Protein AF-A0AAD5QMJ4-F1 (afdb_monomer)

Nearest PDB structures (foldseek):
  6rpc-assembly1_A  TM=8.733E-01  e=1.716E-09  Drosophila melanogaster
  6rqz-assembly1_A  TM=9.079E-01  e=3.227E-09  Drosophila melanogaster
  6rru-assembly1_A  TM=9.079E-01  e=6.396E-09  Drosophila melanogaster
  9ftq-assembly1_A  TM=8.755E-01  e=4.198E-09  Drosophila melanogaster
  9ftr-assembly1_A  TM=8.468E-01  e=3.401E-09  Drosophila melanogaster

Organism: Parelaphostrongylus tenuis (NCBI:txid148309)

Secondary structure (DSSP, 8-state):
-EEEE----TT-EEEEEEEE-TT-SSEEEEEEEE-TT-SSEEEEEEEE-S---TTEEEEEETTTEEEEEES-S-GGGG-EEESSEEEEE-SS-EEEEE-SS-EEEE--STTEEEEEEEEEBSS--SSS--S-B----SEE--

Structure (mmCIF, N/CA/C/O backbone):
data_AF-A0AAD5QMJ4-F1
#
_entry.id   AF-A0AAD5QMJ4-F1
#
loop_
_atom_site.group_PDB
_atom_site.id
_atom_site.type_symbol
_atom_site.label_atom_id
_atom_site.label_alt_id
_atom_site.label_comp_id
_atom_site.label_asym_id
_atom_site.label_entity_id
_atom_site.label_seq_id
_atom_site.pdbx_PDB_ins_code
_atom_site.Cartn_x
_atom_site.Cartn_y
_atom_site.Cartn_z
_atom_site.occupancy
_atom_site.B_iso_or_equiv
_atom_site.auth_seq_id
_atom_site.auth_comp_id
_atom_site.auth_asym_id
_atom_site.auth_atom_id
_atom_site.pdbx_PDB_model_num
ATOM 1 N N . MET A 1 1 ? -3.849 -24.772 -5.552 1.00 52.41 1 MET A N 1
ATOM 2 C CA . MET A 1 1 ? -3.905 -23.583 -4.673 1.00 52.41 1 MET A CA 1
ATOM 3 C C . MET A 1 1 ? -3.112 -23.886 -3.408 1.00 52.41 1 MET A C 1
ATOM 5 O O . MET A 1 1 ? -3.436 -24.858 -2.737 1.00 52.41 1 MET A O 1
ATOM 9 N N . LYS A 1 2 ? -2.042 -23.137 -3.118 1.00 51.22 2 LYS A N 1
ATOM 10 C CA . LYS A 1 2 ? -1.226 -23.327 -1.907 1.00 51.22 2 LYS A CA 1
ATOM 11 C C . LYS A 1 2 ? -1.542 -22.177 -0.952 1.00 51.22 2 LYS A C 1
ATOM 13 O O . LYS A 1 2 ? -1.225 -21.037 -1.261 1.00 51.22 2 LYS A O 1
ATOM 18 N N . LYS A 1 3 ? -2.208 -22.466 0.168 1.00 55.34 3 LYS A N 1
ATOM 19 C CA . LYS A 1 3 ? -2.455 -21.472 1.222 1.00 55.34 3 LYS A CA 1
ATOM 20 C C . LYS A 1 3 ? -1.242 -21.432 2.144 1.00 55.34 3 LYS A C 1
ATOM 22 O O . LYS A 1 3 ? -0.770 -22.488 2.567 1.00 55.34 3 LYS A O 1
ATOM 27 N N . VAL A 1 4 ? -0.726 -20.239 2.416 1.00 57.47 4 VAL A N 1
ATOM 28 C CA . VAL A 1 4 ? 0.370 -20.034 3.366 1.00 57.47 4 VAL A CA 1
ATOM 29 C C . VAL A 1 4 ? -0.230 -19.373 4.596 1.00 57.47 4 VAL A C 1
ATOM 31 O O . VAL A 1 4 ? -0.754 -18.268 4.517 1.00 57.47 4 VAL A O 1
ATOM 34 N N . PHE A 1 5 ? -0.179 -20.072 5.725 1.00 56.59 5 PHE A N 1
ATOM 35 C CA . PHE A 1 5 ? -0.528 -19.501 7.019 1.00 56.59 5 PHE A CA 1
ATOM 36 C C . PHE A 1 5 ? 0.760 -18.983 7.647 1.00 56.59 5 PHE A C 1
ATOM 38 O O . PHE A 1 5 ? 1.715 -19.743 7.820 1.00 56.59 5 PHE A O 1
ATOM 45 N N . ILE A 1 6 ? 0.805 -17.688 7.936 1.00 59.16 6 ILE A N 1
ATOM 46 C CA . ILE A 1 6 ? 1.901 -17.088 8.690 1.00 59.16 6 ILE A CA 1
ATOM 47 C C . ILE A 1 6 ? 1.589 -17.351 10.169 1.00 59.16 6 ILE A C 1
ATOM 49 O O . ILE A 1 6 ? 0.444 -17.220 10.592 1.00 59.16 6 ILE A O 1
ATOM 53 N N . ALA A 1 7 ? 2.565 -17.828 10.943 1.00 50.72 7 ALA A N 1
ATOM 54 C CA . ALA A 1 7 ? 2.381 -18.035 12.377 1.00 50.72 7 ALA A CA 1
ATOM 55 C C . ALA A 1 7 ? 2.335 -16.663 13.060 1.00 50.72 7 ALA A C 1
ATOM 57 O O . ALA A 1 7 ? 3.349 -15.967 13.115 1.00 50.72 7 ALA A O 1
ATOM 58 N N . GLU A 1 8 ? 1.154 -16.265 13.526 1.00 59.03 8 GLU A N 1
ATOM 59 C CA . GLU A 1 8 ? 0.904 -14.908 14.010 1.00 59.03 8 GLU A CA 1
ATOM 60 C C . GLU A 1 8 ? 0.754 -14.853 15.536 1.00 59.03 8 GLU A C 1
ATOM 62 O O . GLU A 1 8 ? 0.386 -15.854 16.162 1.00 59.03 8 GLU A O 1
ATOM 67 N N . PRO A 1 9 ? 1.031 -13.696 16.165 1.00 64.62 9 PRO A N 1
ATOM 68 C CA . PRO A 1 9 ? 0.661 -13.442 17.554 1.00 64.62 9 PRO A CA 1
ATOM 69 C C . PRO A 1 9 ? -0.834 -13.712 17.784 1.00 64.62 9 PRO A C 1
ATOM 71 O O . PRO A 1 9 ? -1.656 -13.438 16.919 1.00 64.62 9 PRO A O 1
ATOM 74 N N . THR A 1 10 ? -1.223 -14.192 18.966 1.00 69.69 10 THR A N 1
ATOM 75 C CA . THR A 1 10 ? -2.625 -14.545 19.286 1.00 69.69 10 THR A CA 1
ATOM 76 C C . THR A 1 10 ? -3.644 -13.411 19.111 1.00 69.69 10 THR A C 1
ATOM 78 O O . THR A 1 10 ? -4.844 -13.677 19.075 1.00 69.69 10 THR A O 1
ATOM 81 N N . ASP A 1 11 ? -3.185 -12.165 19.023 1.00 79.00 11 ASP A N 1
ATOM 82 C CA . ASP A 1 11 ? -3.984 -10.943 18.936 1.00 79.00 11 ASP A CA 1
ATOM 83 C C . ASP A 1 11 ? -4.001 -10.302 17.530 1.00 79.00 11 ASP A C 1
ATOM 85 O O . ASP A 1 11 ? -4.469 -9.173 17.374 1.00 79.00 11 ASP A O 1
ATOM 89 N N . LEU A 1 12 ? -3.490 -11.000 16.512 1.00 83.19 12 LEU A N 1
ATOM 90 C CA . LEU A 1 12 ? -3.532 -10.609 15.103 1.00 83.19 12 LEU A CA 1
ATOM 91 C C . LEU A 1 12 ? -3.825 -11.852 14.260 1.00 83.19 12 LEU A C 1
ATOM 93 O O . LEU A 1 12 ? -3.188 -12.886 14.448 1.00 83.19 12 LEU A O 1
ATOM 97 N N . ARG A 1 13 ? -4.810 -11.772 13.362 1.00 83.94 13 ARG A N 1
ATOM 98 C CA . ARG A 1 13 ? -5.060 -12.850 12.399 1.00 83.94 13 ARG A CA 1
ATOM 99 C C . ARG A 1 13 ? -5.004 -12.300 10.989 1.00 83.94 13 ARG A C 1
ATOM 101 O O . ARG A 1 13 ? -5.858 -11.513 10.591 1.00 83.94 13 ARG A O 1
ATOM 108 N N . ILE A 1 14 ? -4.025 -12.760 10.231 1.00 85.12 14 ILE A N 1
ATOM 109 C CA . ILE A 1 14 ? -3.848 -12.461 8.821 1.00 85.12 14 ILE A CA 1
ATOM 110 C C . ILE A 1 14 ? -3.776 -13.787 8.067 1.00 85.12 14 ILE A C 1
ATOM 112 O O . ILE A 1 14 ? -3.007 -14.694 8.396 1.00 85.12 14 ILE A O 1
ATOM 116 N N . SER A 1 15 ? -4.584 -13.903 7.019 1.00 86.44 15 SER A N 1
ATOM 117 C CA . SER A 1 15 ? -4.504 -14.995 6.056 1.00 86.44 15 SER A CA 1
ATOM 118 C C . SER A 1 15 ? -4.214 -14.422 4.681 1.00 86.44 15 SER A C 1
ATOM 120 O O . SER A 1 15 ? -4.973 -13.596 4.183 1.00 86.44 15 SER A O 1
ATOM 122 N N . GLN A 1 16 ? -3.124 -14.864 4.055 1.00 88.19 16 GLN A N 1
ATOM 123 C CA . GLN A 1 16 ? -2.787 -14.459 2.694 1.00 88.19 16 GLN A CA 1
ATOM 124 C C . GLN A 1 16 ? -2.808 -15.656 1.753 1.00 88.19 16 GLN A C 1
ATOM 126 O O . GLN A 1 16 ? -2.162 -16.683 1.986 1.00 88.19 16 GLN A O 1
ATOM 131 N N . VAL A 1 17 ? -3.549 -15.515 0.659 1.00 88.69 17 VAL A N 1
ATOM 132 C CA . VAL A 1 17 ? -3.623 -16.520 -0.398 1.00 88.69 17 VAL A CA 1
ATOM 133 C C . VAL A 1 17 ? -3.048 -15.926 -1.671 1.00 88.69 17 VAL A C 1
ATOM 135 O O . VAL A 1 17 ? -3.571 -14.953 -2.204 1.00 88.69 17 VAL A O 1
ATOM 138 N N . TYR A 1 18 ? -1.981 -16.555 -2.157 1.00 91.31 18 TYR A N 1
ATOM 139 C CA . TYR A 1 18 ? -1.326 -16.208 -3.410 1.00 91.31 18 TYR A CA 1
ATOM 140 C C . TYR A 1 18 ? -1.802 -17.173 -4.496 1.00 91.31 18 TYR A C 1
ATOM 142 O O . TYR A 1 18 ? -1.594 -18.389 -4.389 1.00 91.31 18 TYR A O 1
ATOM 150 N N . SER A 1 19 ? -2.437 -16.636 -5.533 1.00 91.06 19 SER A N 1
ATOM 151 C CA . SER A 1 19 ? -2.978 -17.412 -6.649 1.00 91.06 19 SER A CA 1
ATOM 152 C C . SER A 1 19 ? -2.271 -17.040 -7.946 1.00 91.06 19 SER A C 1
ATOM 154 O O . SER A 1 19 ? -2.130 -15.869 -8.291 1.00 91.06 19 SER A O 1
ATOM 156 N N . ILE A 1 20 ? -1.826 -18.066 -8.670 1.00 92.12 20 ILE A N 1
ATOM 157 C CA . ILE A 1 20 ? -1.312 -17.952 -10.033 1.00 92.12 20 ILE A CA 1
ATOM 158 C C . ILE A 1 20 ? -2.248 -18.782 -10.894 1.00 92.12 20 ILE A C 1
ATOM 160 O O . ILE A 1 20 ? -2.373 -19.993 -10.694 1.00 92.12 20 ILE A O 1
ATOM 164 N N . TRP A 1 21 ? -2.936 -18.113 -11.807 1.00 89.00 21 TRP A N 1
ATOM 165 C CA . TRP A 1 21 ? -3.858 -18.753 -12.732 1.00 89.00 21 TRP A CA 1
ATOM 166 C C . TRP A 1 21 ? -3.114 -19.182 -13.993 1.00 89.00 21 TRP A C 1
ATOM 168 O O . TRP A 1 21 ? -2.178 -18.510 -14.431 1.00 89.00 21 TRP A O 1
ATOM 178 N N . GLU A 1 22 ? -3.532 -20.301 -14.583 1.00 93.31 22 GLU A N 1
ATOM 179 C CA . GLU A 1 22 ? -2.998 -20.739 -15.871 1.00 93.31 22 GLU A CA 1
ATOM 180 C C . GLU A 1 22 ? -3.198 -19.631 -16.915 1.00 93.31 22 GLU A C 1
ATOM 182 O O . GLU A 1 22 ? -4.267 -19.026 -16.997 1.00 93.31 22 GLU A O 1
ATOM 187 N N . SER A 1 23 ? -2.136 -19.320 -17.662 1.00 92.12 23 SER A N 1
ATOM 188 C CA . SER A 1 23 ? -2.110 -18.250 -18.670 1.00 92.12 23 SER A CA 1
ATOM 189 C C . SER A 1 23 ? -2.345 -16.816 -18.159 1.00 92.12 23 SER A C 1
ATOM 191 O O . SER A 1 23 ? -2.444 -15.904 -18.980 1.00 92.12 23 SER A O 1
ATOM 193 N N . SER A 1 24 ? -2.384 -16.569 -16.843 1.00 91.44 24 SER A N 1
ATOM 194 C CA . SER A 1 24 ? -2.427 -15.202 -16.303 1.00 91.44 24 SER A CA 1
ATOM 195 C C . SER A 1 24 ? -1.027 -14.576 -16.243 1.00 91.44 24 SER A C 1
ATOM 197 O O . SER A 1 24 ? -0.096 -15.220 -15.755 1.00 91.44 24 SER A O 1
ATOM 199 N N . PRO A 1 25 ? -0.853 -13.309 -16.669 1.00 92.06 25 PRO A N 1
ATOM 200 C CA . PRO A 1 25 ? 0.409 -12.584 -16.532 1.00 92.06 25 PRO A CA 1
ATOM 201 C C . PRO A 1 25 ? 0.612 -11.970 -15.134 1.00 92.06 25 PRO A C 1
ATOM 203 O O . PRO A 1 25 ? 1.582 -11.243 -14.927 1.00 92.06 25 PRO A O 1
ATOM 206 N N . SER A 1 26 ? -0.302 -12.201 -14.185 1.00 92.12 26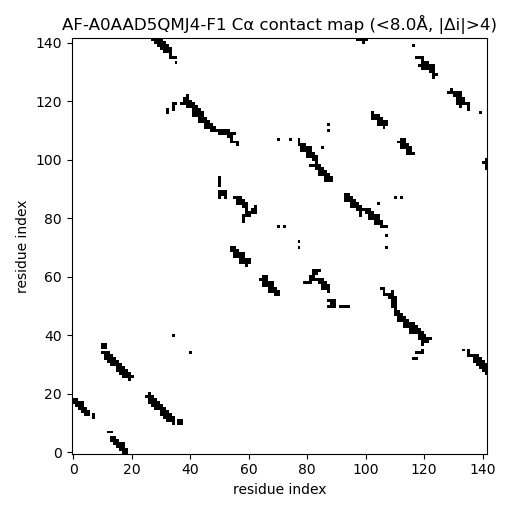 SER A N 1
ATOM 207 C CA . SER A 1 26 ? -0.283 -11.593 -12.851 1.00 92.12 26 SER A CA 1
ATOM 208 C C . SER A 1 26 ? -0.451 -12.611 -11.722 1.00 92.12 26 SER A C 1
ATOM 210 O O . SER A 1 26 ? -0.987 -13.708 -11.906 1.00 92.12 26 SER A O 1
ATOM 212 N N . VAL A 1 27 ? -0.000 -12.207 -10.532 1.00 92.50 27 VAL A N 1
ATOM 213 C CA . VAL A 1 27 ? -0.230 -12.901 -9.260 1.00 92.50 27 VAL A CA 1
ATOM 214 C C . VAL A 1 27 ? -1.352 -12.182 -8.517 1.00 92.50 27 VAL A C 1
ATOM 216 O O . VAL A 1 27 ? -1.312 -10.961 -8.379 1.00 92.50 27 VAL A O 1
ATOM 219 N N . GLU A 1 28 ? -2.330 -12.935 -8.027 1.00 92.62 28 GLU A N 1
ATOM 220 C CA . GLU A 1 28 ? -3.418 -12.424 -7.186 1.00 92.62 28 GLU A CA 1
ATOM 221 C C . GLU A 1 28 ? -3.096 -12.661 -5.703 1.00 92.62 28 GLU A C 1
ATOM 223 O O . GLU A 1 28 ? -2.593 -13.734 -5.350 1.00 92.62 28 GLU A O 1
ATOM 228 N N . ILE A 1 29 ? -3.369 -11.670 -4.841 1.00 91.88 29 ILE A N 1
ATOM 229 C CA . ILE A 1 29 ? -3.012 -11.687 -3.412 1.00 91.88 29 ILE A CA 1
ATOM 230 C C . ILE A 1 29 ? -4.227 -11.326 -2.547 1.00 91.88 29 ILE A C 1
ATOM 232 O O . ILE A 1 29 ? -4.381 -10.195 -2.092 1.00 91.88 29 ILE A O 1
ATOM 236 N N . ALA A 1 30 ? -5.040 -12.318 -2.197 1.00 90.81 30 ALA A N 1
ATOM 237 C CA . ALA A 1 30 ? -6.145 -12.100 -1.266 1.00 90.81 30 ALA A CA 1
ATOM 238 C C . ALA A 1 30 ? -5.632 -12.033 0.186 1.00 90.81 30 ALA A C 1
ATOM 240 O O . ALA A 1 30 ? -4.938 -12.953 0.624 1.00 90.81 30 ALA A O 1
ATOM 241 N N . SER A 1 31 ? -5.986 -10.976 0.933 1.00 87.81 31 SER A N 1
ATOM 242 C CA . SER A 1 31 ? -5.529 -10.744 2.316 1.00 87.81 31 SER A CA 1
ATOM 243 C C . SER A 1 31 ? -6.695 -10.623 3.306 1.00 87.81 31 SER A C 1
ATOM 245 O O . SER A 1 31 ? -7.290 -9.569 3.483 1.00 87.81 31 SER A O 1
ATOM 247 N N . GLU A 1 32 ? -7.010 -11.685 4.030 1.00 88.06 32 GLU A N 1
ATOM 248 C CA . GLU A 1 32 ? -7.943 -11.605 5.155 1.00 88.06 32 GLU A CA 1
ATOM 249 C C . GLU A 1 32 ? -7.220 -11.044 6.382 1.00 88.06 32 GLU A C 1
ATOM 251 O O . GLU A 1 32 ? -6.133 -11.514 6.711 1.00 88.06 32 GLU A O 1
ATOM 256 N N . VAL A 1 33 ? -7.789 -10.028 7.033 1.00 87.38 33 VAL A N 1
ATOM 257 C CA . VAL A 1 33 ? -7.160 -9.316 8.153 1.00 87.38 33 VAL A CA 1
ATOM 258 C C . VAL A 1 33 ? -8.186 -9.104 9.256 1.00 87.38 33 VAL A C 1
ATOM 260 O O . VAL A 1 33 ? -9.260 -8.555 9.021 1.00 87.38 33 VAL A O 1
ATOM 263 N N . ASP A 1 34 ? -7.813 -9.476 10.475 1.00 87.25 34 ASP A N 1
ATOM 264 C CA . ASP A 1 34 ? -8.545 -9.181 11.698 1.00 87.25 34 ASP A CA 1
ATOM 265 C C . ASP A 1 34 ? -7.613 -8.512 12.718 1.00 87.25 34 ASP A C 1
ATOM 267 O O . ASP A 1 34 ? -6.662 -9.118 13.224 1.00 87.25 34 ASP A O 1
ATOM 271 N N . ILE A 1 35 ? -7.902 -7.236 12.994 1.00 88.50 35 ILE A N 1
ATOM 272 C CA . ILE A 1 35 ? -7.179 -6.386 13.949 1.00 88.50 35 ILE A CA 1
ATOM 273 C C . ILE A 1 35 ? -8.053 -5.956 15.138 1.00 88.50 35 ILE A C 1
ATOM 275 O O . ILE A 1 35 ? -7.694 -5.007 15.835 1.00 88.50 35 ILE A O 1
ATOM 279 N N . GLN A 1 36 ? -9.184 -6.623 15.403 1.00 86.44 36 GLN A N 1
ATOM 280 C CA . GLN A 1 36 ? -10.135 -6.206 16.452 1.00 86.44 36 GLN A CA 1
ATOM 281 C C . GLN A 1 36 ? -9.517 -6.151 17.854 1.00 86.44 36 GLN A C 1
ATOM 283 O O . GLN A 1 36 ? -9.887 -5.311 18.671 1.00 86.44 36 GLN A O 1
ATOM 288 N N . LEU A 1 37 ? -8.549 -7.029 18.130 1.00 88.25 37 LEU A N 1
ATOM 289 C CA . LEU A 1 37 ? -7.861 -7.094 19.421 1.00 88.25 37 LEU A CA 1
ATOM 290 C C . LEU A 1 37 ? -6.729 -6.063 19.560 1.00 88.25 37 LEU A C 1
ATOM 292 O O . LEU A 1 37 ? -6.147 -5.931 20.636 1.00 88.25 37 LEU A O 1
ATOM 296 N N . LYS A 1 38 ? -6.404 -5.321 18.494 1.00 89.12 38 LYS A N 1
ATOM 297 C CA . LYS A 1 38 ? -5.382 -4.271 18.521 1.00 89.12 38 LYS A CA 1
ATOM 298 C C . LYS A 1 38 ? -5.980 -2.929 18.946 1.00 89.12 38 LYS A C 1
ATOM 300 O O . LYS A 1 38 ? -7.172 -2.675 18.831 1.00 89.12 38 LYS A O 1
ATOM 305 N N . SER A 1 39 ? -5.133 -2.031 19.434 1.00 90.88 39 SER A N 1
ATOM 306 C CA . SER A 1 39 ? -5.503 -0.656 19.784 1.00 90.88 39 SER A CA 1
ATOM 307 C C . SER A 1 39 ? -4.457 0.292 19.215 1.00 90.88 39 SER A C 1
ATOM 309 O O . SER A 1 39 ? -3.266 0.002 19.321 1.00 90.88 39 SER A O 1
ATOM 311 N N . ASN A 1 40 ? -4.896 1.399 18.603 1.00 92.50 40 ASN A N 1
ATOM 312 C CA . ASN A 1 40 ? -4.023 2.395 17.968 1.00 92.50 40 ASN A CA 1
ATOM 313 C C . ASN A 1 40 ? -3.010 1.760 17.001 1.00 92.50 40 ASN A C 1
ATOM 315 O O . ASN A 1 40 ? -1.800 1.963 17.099 1.00 92.50 40 ASN A O 1
ATOM 319 N N . PHE A 1 41 ? -3.528 0.953 16.078 1.00 91.31 41 PHE A N 1
ATOM 320 C CA . PHE A 1 41 ? -2.747 0.090 15.208 1.00 91.31 41 PHE A CA 1
ATOM 321 C C . PHE A 1 41 ? -3.120 0.296 13.741 1.00 91.31 41 PHE A C 1
ATOM 323 O O . PHE A 1 41 ? -4.294 0.408 13.396 1.00 91.31 41 PHE A O 1
ATOM 330 N N . GLY A 1 42 ? -2.114 0.325 12.871 1.00 90.38 42 GLY A N 1
ATOM 331 C CA . GLY A 1 42 ? -2.283 0.322 11.421 1.00 90.38 42 GLY A CA 1
ATOM 332 C C . GLY A 1 42 ? -1.527 -0.853 10.823 1.00 90.38 42 GLY A C 1
ATOM 333 O O . GLY A 1 42 ? -0.374 -1.089 11.186 1.00 90.38 42 GLY A O 1
ATOM 334 N N . LEU A 1 43 ? -2.169 -1.574 9.908 1.00 90.94 43 LEU A N 1
ATOM 335 C CA . LEU A 1 43 ? -1.573 -2.696 9.199 1.00 90.94 43 LEU A CA 1
ATOM 336 C C . LEU A 1 43 ? -1.381 -2.341 7.730 1.00 90.94 43 LEU A C 1
ATOM 338 O O . LEU A 1 43 ? -2.330 -1.962 7.046 1.00 90.94 43 LEU A O 1
ATOM 342 N N . ALA A 1 44 ? -0.165 -2.539 7.230 1.00 92.56 44 ALA A N 1
ATOM 343 C CA . ALA A 1 44 ? 0.144 -2.405 5.816 1.00 92.56 44 ALA A CA 1
ATOM 344 C C . ALA A 1 44 ? 0.829 -3.666 5.284 1.00 92.56 44 ALA A C 1
ATOM 346 O O . ALA A 1 44 ? 1.677 -4.254 5.955 1.00 92.56 44 ALA A O 1
ATOM 347 N N . MET A 1 45 ? 0.493 -4.044 4.053 1.00 93.06 45 MET A N 1
ATOM 348 C CA . MET A 1 45 ? 1.251 -5.011 3.269 1.00 93.06 45 MET A CA 1
ATOM 349 C C . MET A 1 45 ? 2.398 -4.281 2.578 1.00 93.06 45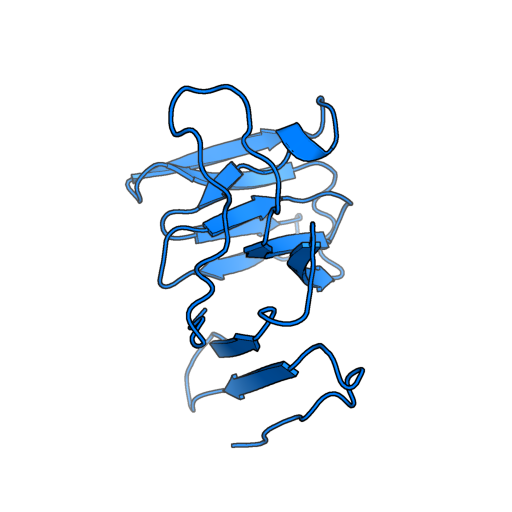 MET A C 1
ATOM 351 O O . MET A 1 45 ? 2.169 -3.270 1.918 1.00 93.06 45 MET A O 1
ATOM 355 N N . ARG A 1 46 ? 3.623 -4.795 2.699 1.00 94.50 46 ARG A N 1
ATOM 356 C CA . ARG A 1 46 ? 4.789 -4.271 1.980 1.00 94.50 46 ARG A CA 1
ATOM 357 C C . ARG A 1 46 ? 5.261 -5.281 0.945 1.00 94.50 46 ARG A C 1
ATOM 359 O O . ARG A 1 46 ? 5.600 -6.408 1.293 1.00 94.50 46 ARG A O 1
ATOM 366 N N . LEU A 1 47 ? 5.340 -4.843 -0.303 1.00 94.19 47 LEU A N 1
ATOM 367 C CA . LEU A 1 47 ? 6.011 -5.553 -1.382 1.00 94.19 47 LEU A CA 1
ATOM 368 C C . LEU A 1 47 ? 7.447 -5.039 -1.471 1.00 94.19 47 LEU A C 1
ATOM 370 O O . LEU A 1 47 ? 7.672 -3.835 -1.582 1.00 94.19 47 LEU A O 1
ATOM 374 N N . VAL A 1 48 ? 8.411 -5.954 -1.404 1.00 95.00 48 VAL A N 1
ATOM 375 C CA . VAL A 1 48 ? 9.840 -5.652 -1.530 1.00 95.00 48 VAL A CA 1
ATOM 376 C C . VAL A 1 48 ? 10.336 -6.275 -2.823 1.00 95.00 48 VAL A C 1
ATOM 378 O O . VAL A 1 48 ? 10.131 -7.465 -3.062 1.00 95.00 48 VAL A O 1
ATOM 381 N N . THR A 1 49 ? 10.973 -5.468 -3.662 1.00 94.00 49 THR A N 1
ATOM 382 C CA . THR A 1 49 ? 11.465 -5.882 -4.978 1.00 94.00 49 THR A CA 1
ATOM 383 C C . THR A 1 49 ? 12.918 -5.475 -5.173 1.00 94.00 49 THR A C 1
ATOM 385 O O . THR A 1 49 ? 13.510 -4.804 -4.333 1.00 94.00 49 THR A O 1
ATOM 388 N N . ASN A 1 50 ? 13.500 -5.882 -6.297 1.00 94.56 50 ASN A N 1
ATOM 389 C CA . ASN A 1 50 ? 14.796 -5.407 -6.771 1.00 94.56 50 ASN A CA 1
ATOM 390 C C . ASN A 1 50 ? 14.687 -4.229 -7.762 1.00 94.56 50 ASN A C 1
ATOM 392 O O . ASN A 1 50 ? 15.722 -3.799 -8.272 1.00 94.56 50 ASN A O 1
ATOM 396 N N . VAL A 1 51 ? 13.472 -3.726 -8.028 1.00 95.12 51 VAL A N 1
ATOM 397 C CA . VAL A 1 51 ? 13.212 -2.624 -8.968 1.00 95.12 51 VAL A CA 1
ATOM 398 C C . VAL A 1 51 ? 13.761 -1.322 -8.395 1.00 95.12 51 VAL A C 1
ATOM 400 O O . VAL A 1 51 ? 13.268 -0.830 -7.381 1.00 95.12 51 VAL A O 1
ATOM 403 N N . GLN A 1 52 ? 14.761 -0.741 -9.054 1.00 94.62 52 GLN A N 1
ATOM 404 C CA . GLN A 1 52 ? 15.473 0.457 -8.598 1.00 94.62 52 GLN A CA 1
ATOM 405 C C . GLN A 1 52 ? 14.675 1.740 -8.873 1.00 94.62 52 GLN A C 1
ATOM 407 O O . GLN A 1 52 ? 15.081 2.597 -9.656 1.00 94.62 52 GLN A O 1
ATOM 412 N N . SER A 1 53 ? 13.534 1.887 -8.202 1.00 89.81 53 SER A N 1
ATOM 413 C CA . SER A 1 53 ? 12.586 2.989 -8.416 1.00 89.81 53 SER A CA 1
ATOM 414 C C . SER A 1 53 ? 13.031 4.349 -7.867 1.00 89.81 53 SER A C 1
ATOM 416 O O . SER A 1 53 ? 12.356 5.355 -8.085 1.00 89.81 53 SER A O 1
ATOM 418 N N . GLY A 1 54 ? 14.128 4.401 -7.104 1.00 90.06 54 GLY A N 1
ATOM 419 C CA . GLY A 1 54 ? 14.522 5.603 -6.367 1.00 90.06 54 GLY A CA 1
ATOM 420 C C . GLY A 1 54 ? 13.411 6.067 -5.417 1.00 90.06 54 GLY A C 1
ATOM 421 O O . GLY A 1 54 ? 12.825 5.257 -4.704 1.00 90.06 54 GLY A O 1
ATOM 422 N N . ASP A 1 55 ? 13.103 7.365 -5.434 1.00 88.75 55 ASP A N 1
ATOM 423 C CA . ASP A 1 55 ? 12.047 7.981 -4.611 1.00 88.75 55 ASP A CA 1
ATOM 424 C C . ASP A 1 55 ? 10.724 8.183 -5.376 1.00 88.75 55 ASP A C 1
ATOM 426 O O . ASP A 1 55 ? 9.933 9.076 -5.045 1.00 88.75 55 ASP A O 1
ATOM 430 N N . GLU A 1 56 ? 10.502 7.410 -6.441 1.00 91.25 56 GLU A N 1
ATOM 431 C CA . GLU A 1 56 ? 9.372 7.588 -7.348 1.00 91.25 56 GLU A CA 1
ATOM 432 C C . GLU A 1 56 ? 8.243 6.598 -7.101 1.00 91.25 56 GLU A C 1
ATOM 434 O O . GLU A 1 56 ? 8.442 5.389 -7.008 1.00 91.25 56 GLU A O 1
ATOM 439 N N . LEU A 1 57 ? 7.027 7.136 -7.095 1.00 93.69 57 LEU A N 1
ATOM 440 C CA . LEU A 1 57 ? 5.791 6.371 -7.068 1.00 93.69 57 LEU A CA 1
ATOM 441 C C . LEU A 1 57 ? 4.826 6.942 -8.105 1.00 93.69 57 LEU A C 1
ATOM 443 O O . LEU A 1 57 ? 4.579 8.151 -8.137 1.00 93.69 57 LEU A O 1
ATOM 447 N N . TYR A 1 58 ? 4.233 6.069 -8.909 1.00 94.81 58 TYR A N 1
ATOM 448 C CA . TYR A 1 58 ? 3.172 6.421 -9.843 1.00 94.81 58 TYR A CA 1
ATOM 449 C C . TYR A 1 58 ? 1.859 5.859 -9.325 1.00 94.81 58 TYR A C 1
ATOM 451 O O . TYR A 1 58 ? 1.781 4.695 -8.942 1.00 94.81 58 TYR A O 1
ATOM 459 N N . LYS A 1 59 ? 0.817 6.685 -9.290 1.00 93.69 59 LYS A N 1
ATOM 460 C CA . LYS A 1 59 ? -0.494 6.280 -8.777 1.00 93.69 59 LYS A CA 1
ATOM 461 C C . LYS A 1 59 ? -1.611 6.804 -9.662 1.00 93.69 59 LYS A C 1
ATOM 463 O O . LYS A 1 59 ? -1.449 7.845 -10.306 1.00 93.69 59 LYS A O 1
ATOM 468 N N . ASP A 1 60 ? -2.755 6.132 -9.658 1.00 93.25 60 ASP A N 1
ATOM 469 C CA . ASP A 1 60 ? -3.928 6.598 -10.388 1.00 93.25 60 ASP A CA 1
ATOM 470 C C . ASP A 1 60 ? -4.671 7.732 -9.655 1.00 93.25 60 ASP A C 1
ATOM 472 O O . ASP A 1 60 ? -4.678 7.865 -8.428 1.00 93.25 60 ASP A O 1
ATOM 476 N N . LEU A 1 61 ? -5.295 8.617 -10.420 1.00 92.06 61 LEU A N 1
ATOM 477 C CA . LEU A 1 61 ? -6.200 9.645 -9.936 1.00 92.06 61 LEU A CA 1
ATOM 478 C C . LEU A 1 61 ? -7.572 9.355 -10.531 1.00 92.06 61 LEU A C 1
ATOM 480 O O . LEU A 1 61 ? -7.831 9.632 -11.703 1.00 92.06 61 LEU A O 1
ATOM 484 N N . ASN A 1 62 ? -8.421 8.759 -9.697 1.00 90.25 62 ASN A N 1
ATOM 485 C CA . ASN A 1 62 ? -9.788 8.359 -10.016 1.00 90.25 62 ASN A CA 1
ATOM 486 C C . ASN A 1 62 ? -9.885 7.494 -11.281 1.00 90.25 62 ASN A C 1
ATOM 488 O O . ASN A 1 62 ? -10.831 7.646 -12.046 1.00 90.25 62 ASN A O 1
ATOM 492 N N . ARG A 1 63 ? -8.914 6.595 -11.503 1.00 85.56 63 ARG A N 1
ATOM 493 C CA . ARG A 1 63 ? -8.849 5.680 -12.658 1.00 85.56 63 ARG A CA 1
ATOM 494 C C . ARG A 1 63 ? -8.726 6.343 -14.035 1.00 85.56 63 ARG A C 1
ATOM 496 O O . ARG A 1 63 ? -8.938 5.673 -15.039 1.00 85.56 63 ARG A O 1
ATOM 503 N N . ILE A 1 64 ? -8.389 7.633 -14.099 1.00 87.88 64 ILE A N 1
ATOM 504 C CA . ILE A 1 64 ? -8.276 8.365 -15.372 1.00 87.88 64 ILE A CA 1
ATOM 505 C C . ILE A 1 64 ? -6.820 8.727 -15.661 1.00 87.88 64 ILE A C 1
ATOM 507 O O . ILE A 1 64 ? -6.306 8.431 -16.734 1.00 87.88 64 ILE A O 1
ATOM 511 N N . TRP A 1 65 ? -6.144 9.358 -14.700 1.00 90.12 65 TRP A N 1
ATOM 512 C CA . TRP A 1 65 ? -4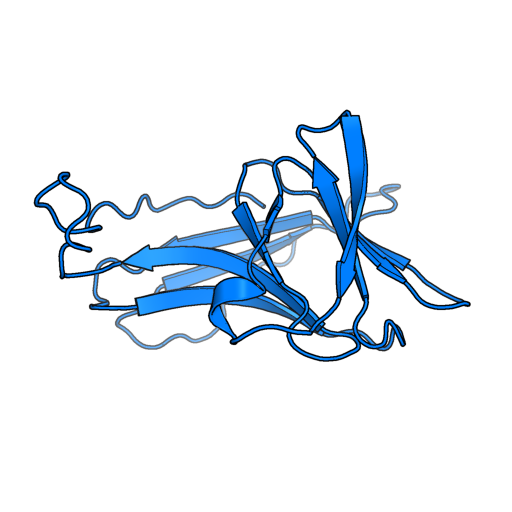.797 9.895 -14.902 1.00 90.12 65 TRP A CA 1
ATOM 513 C C . TRP A 1 65 ? -3.784 9.206 -14.002 1.00 90.12 65 TRP A C 1
ATOM 515 O O . TRP A 1 65 ? -4.063 8.954 -12.833 1.00 90.12 65 TRP A O 1
ATOM 525 N N . LEU A 1 66 ? -2.582 8.971 -14.519 1.00 91.88 66 LEU A N 1
ATOM 526 C CA . LEU A 1 66 ? -1.434 8.543 -13.725 1.00 91.88 66 LEU A CA 1
ATOM 527 C C . LEU A 1 66 ? -0.608 9.761 -13.328 1.00 91.88 66 LEU A C 1
ATOM 529 O O . LEU A 1 66 ? -0.299 10.613 -14.161 1.00 91.88 66 LEU A O 1
ATOM 533 N N . ILE A 1 67 ? -0.254 9.848 -12.049 1.00 92.94 67 ILE A N 1
ATOM 534 C CA . ILE A 1 67 ? 0.529 10.962 -11.522 1.00 92.94 67 ILE A CA 1
ATOM 535 C C . ILE A 1 67 ? 1.737 10.470 -10.732 1.00 92.94 67 ILE A C 1
ATOM 537 O O . ILE A 1 67 ? 1.635 9.552 -9.918 1.00 92.94 67 ILE A O 1
ATOM 541 N N . ARG A 1 68 ? 2.875 11.129 -10.962 1.00 92.56 68 ARG A N 1
ATOM 542 C CA . ARG A 1 68 ? 4.144 10.877 -10.275 1.00 92.56 68 ARG A CA 1
ATOM 543 C C . ARG A 1 68 ? 4.183 11.579 -8.914 1.00 92.56 68 ARG A C 1
ATOM 545 O O . ARG A 1 68 ? 3.675 12.698 -8.748 1.00 92.56 68 ARG A O 1
ATOM 552 N N . ARG A 1 69 ? 4.783 10.917 -7.929 1.00 89.81 69 ARG A N 1
ATOM 553 C CA . ARG A 1 69 ? 4.995 11.392 -6.556 1.00 89.81 69 ARG A CA 1
ATOM 554 C C . ARG A 1 69 ? 6.449 11.193 -6.144 1.00 89.81 69 ARG A C 1
ATOM 556 O O . ARG A 1 69 ? 7.082 10.241 -6.584 1.00 89.81 69 ARG A O 1
ATOM 563 N N . PHE A 1 70 ? 6.938 12.112 -5.309 1.00 83.00 70 PHE A N 1
ATOM 564 C CA . PHE A 1 70 ? 8.309 12.145 -4.800 1.00 83.00 70 PHE A CA 1
ATOM 565 C C . PHE A 1 70 ? 8.326 12.198 -3.276 1.00 83.00 70 PHE A C 1
ATOM 567 O O . PHE A 1 70 ? 7.467 12.832 -2.649 1.00 83.00 70 PHE A O 1
ATOM 574 N N . LYS A 1 71 ? 9.368 11.620 -2.684 1.00 76.06 71 LYS A N 1
ATOM 575 C CA . LYS A 1 71 ? 9.546 11.559 -1.237 1.00 76.06 71 LYS A CA 1
ATOM 576 C C . LYS A 1 71 ? 10.150 12.851 -0.644 1.00 76.06 71 LYS A C 1
ATOM 578 O O . LYS A 1 71 ? 11.343 12.930 -0.389 1.00 76.06 71 LYS A O 1
ATOM 583 N N . LYS A 1 72 ? 9.337 13.902 -0.449 1.00 74.94 72 LYS A N 1
ATOM 584 C CA . LYS A 1 72 ? 9.765 15.209 0.119 1.00 74.94 72 LYS A CA 1
ATOM 585 C C . LYS A 1 72 ? 9.114 15.618 1.455 1.00 74.94 72 LYS A C 1
ATOM 587 O O . LYS A 1 72 ? 9.272 16.760 1.874 1.00 74.94 72 LYS A O 1
ATOM 592 N N . LEU A 1 73 ? 8.330 14.753 2.089 1.00 81.44 73 LEU A N 1
ATOM 593 C CA . LEU A 1 73 ? 7.398 15.117 3.162 1.00 81.44 73 LEU A CA 1
ATOM 594 C C . LEU A 1 73 ? 7.619 14.230 4.408 1.00 81.44 73 LEU A C 1
ATOM 596 O O . LEU A 1 73 ? 8.423 13.300 4.372 1.00 81.44 73 LEU A O 1
ATOM 600 N N . PRO A 1 74 ? 6.975 14.509 5.555 1.00 84.31 74 PRO A N 1
ATOM 601 C CA . PRO A 1 74 ? 6.980 13.566 6.672 1.00 84.31 74 PRO A CA 1
ATOM 602 C C . PRO A 1 74 ? 6.334 12.227 6.281 1.00 84.31 74 PRO A C 1
ATOM 604 O O . PRO A 1 74 ? 5.487 12.170 5.393 1.00 84.31 74 PRO A O 1
ATOM 607 N N . PHE A 1 75 ? 6.682 11.158 7.002 1.00 84.81 75 PHE A N 1
ATOM 608 C CA . PHE A 1 75 ? 6.243 9.776 6.748 1.00 84.81 75 PHE A CA 1
ATOM 609 C C . PHE A 1 75 ? 4.757 9.636 6.374 1.00 84.81 75 PHE A C 1
ATOM 611 O O . PHE A 1 75 ? 4.415 9.032 5.363 1.00 84.81 75 PHE A O 1
ATOM 618 N N . GLN A 1 76 ? 3.869 10.230 7.171 1.00 84.12 76 GLN A N 1
ATOM 619 C CA . GLN A 1 76 ? 2.418 10.096 7.007 1.00 84.12 76 GLN A CA 1
ATOM 620 C C . GLN A 1 76 ? 1.913 10.760 5.717 1.00 84.12 76 GLN A C 1
ATOM 622 O O . GLN A 1 76 ? 0.947 10.307 5.114 1.00 84.12 76 GLN A O 1
ATOM 627 N N . ALA A 1 77 ? 2.602 11.808 5.260 1.00 85.94 77 ALA A N 1
ATOM 628 C CA . ALA A 1 77 ? 2.265 12.551 4.052 1.00 85.94 77 ALA A CA 1
ATOM 629 C C . ALA A 1 77 ? 2.726 11.849 2.757 1.00 85.94 77 ALA A C 1
ATOM 631 O O . ALA A 1 77 ? 2.506 12.372 1.663 1.00 85.94 77 ALA A O 1
ATOM 632 N N . HIS A 1 78 ? 3.349 10.670 2.872 1.00 90.12 78 HIS A N 1
ATOM 633 C CA . HIS A 1 78 ? 3.696 9.807 1.741 1.00 90.12 78 HIS A CA 1
ATOM 634 C C . HIS A 1 78 ? 2.646 8.760 1.399 1.00 90.12 78 HIS A C 1
ATOM 636 O O . HIS A 1 78 ? 2.784 8.097 0.373 1.00 90.12 78 HIS A O 1
ATOM 642 N N . PHE A 1 79 ? 1.590 8.637 2.203 1.00 92.06 79 PHE A N 1
ATOM 643 C CA . PHE A 1 79 ? 0.448 7.815 1.837 1.00 92.06 79 PHE A CA 1
ATOM 644 C C . PHE A 1 79 ? -0.468 8.586 0.885 1.00 92.06 79 PHE A C 1
ATOM 646 O O . PHE A 1 79 ? -1.009 9.639 1.220 1.00 92.06 79 PHE A O 1
ATOM 653 N N . TYR A 1 80 ? -0.645 8.042 -0.316 1.00 92.94 80 TYR A N 1
ATOM 654 C CA . TYR A 1 80 ? -1.521 8.573 -1.353 1.00 92.94 80 TYR A CA 1
ATOM 655 C C . TYR A 1 80 ? -2.701 7.627 -1.591 1.00 92.94 80 TYR A C 1
ATOM 657 O O . TYR A 1 80 ? -2.535 6.412 -1.507 1.00 92.94 80 TYR A O 1
ATOM 665 N N . PRO A 1 81 ? -3.889 8.147 -1.939 1.00 92.19 81 PRO A N 1
ATOM 666 C CA . PRO A 1 81 ? -5.012 7.293 -2.298 1.00 92.19 81 PRO A CA 1
ATOM 667 C C . PRO A 1 81 ? -4.756 6.588 -3.638 1.00 92.19 81 PRO A C 1
ATOM 669 O O . PRO A 1 81 ? -4.386 7.251 -4.617 1.00 92.19 81 PRO A O 1
ATOM 672 N N . ILE A 1 82 ? -5.020 5.278 -3.672 1.00 91.56 82 ILE A N 1
ATOM 673 C CA . ILE A 1 82 ? -5.082 4.424 -4.868 1.00 91.56 82 ILE A CA 1
ATOM 674 C C . ILE A 1 82 ? -6.498 3.879 -5.076 1.00 91.56 82 ILE A C 1
ATOM 676 O O . ILE A 1 82 ? -6.869 2.867 -4.486 1.00 91.56 82 ILE A O 1
ATOM 680 N N . PRO A 1 83 ? -7.322 4.532 -5.904 1.00 90.31 83 PRO A N 1
ATOM 681 C CA . PRO A 1 83 ? -8.629 3.997 -6.279 1.00 90.31 83 PRO A CA 1
ATOM 682 C C . PRO A 1 83 ? -8.570 2.702 -7.108 1.00 90.31 83 PRO A C 1
ATOM 684 O O . PRO A 1 83 ? -9.557 1.958 -7.139 1.00 90.31 83 PRO A O 1
ATOM 687 N N . ALA A 1 84 ? -7.479 2.458 -7.841 1.00 91.75 84 ALA A N 1
ATOM 688 C CA . ALA A 1 84 ? -7.318 1.238 -8.633 1.00 91.75 84 ALA A CA 1
ATOM 689 C C . ALA A 1 84 ? -5.893 0.718 -8.736 1.00 91.75 84 ALA A C 1
ATOM 691 O O . ALA A 1 84 ? -5.715 -0.493 -8.722 1.00 91.75 84 ALA A O 1
ATOM 692 N N . SER A 1 85 ? -4.894 1.578 -8.926 1.00 94.25 85 SER A N 1
ATOM 693 C CA . SER A 1 85 ? -3.566 1.105 -9.302 1.00 94.25 85 SER A CA 1
ATOM 694 C C . SER A 1 85 ? -2.442 2.053 -8.921 1.00 94.25 85 SER A C 1
ATOM 696 O O . SER A 1 85 ? -2.560 3.277 -9.029 1.00 94.25 85 SER A O 1
ATOM 698 N N . ALA A 1 86 ? -1.305 1.465 -8.581 1.00 95.31 86 ALA A N 1
ATOM 699 C CA . ALA A 1 86 ? -0.032 2.152 -8.452 1.00 95.31 86 ALA A CA 1
ATOM 700 C C . ALA A 1 86 ? 1.093 1.291 -9.016 1.00 95.31 86 ALA A C 1
ATOM 702 O O . ALA A 1 86 ? 0.965 0.072 -9.112 1.00 95.31 86 ALA A O 1
ATOM 703 N N . TYR A 1 87 ? 2.198 1.921 -9.391 1.00 95.12 87 TYR A N 1
ATOM 704 C CA . TYR A 1 87 ? 3.382 1.203 -9.823 1.00 95.12 87 TYR A CA 1
ATOM 705 C C . TYR A 1 87 ? 4.669 1.931 -9.446 1.00 95.12 87 TYR A C 1
ATOM 707 O O . TYR A 1 87 ? 4.705 3.153 -9.262 1.00 95.12 87 TYR A O 1
ATOM 715 N N . THR A 1 88 ? 5.733 1.144 -9.376 1.00 95.69 88 THR A N 1
ATOM 716 C CA . THR A 1 88 ? 7.122 1.593 -9.324 1.00 95.69 88 THR A CA 1
ATOM 717 C C . THR A 1 88 ? 7.875 0.930 -10.472 1.00 95.69 88 THR A C 1
ATOM 719 O O . THR A 1 88 ? 7.532 -0.176 -10.899 1.00 95.69 88 THR A O 1
ATOM 722 N N . GLU A 1 89 ? 8.857 1.622 -11.040 1.00 95.56 89 GLU A N 1
ATOM 723 C CA . GLU A 1 89 ? 9.611 1.115 -12.187 1.00 95.56 89 GLU A CA 1
ATOM 724 C C . GLU A 1 89 ? 11.054 1.599 -12.183 1.00 95.56 89 GLU A C 1
ATOM 726 O O . GLU A 1 89 ? 11.366 2.636 -11.600 1.00 95.56 89 GLU A O 1
ATOM 731 N N . ASP A 1 90 ? 11.908 0.837 -12.854 1.00 95.12 90 ASP A N 1
ATOM 732 C CA . ASP A 1 90 ? 13.244 1.240 -13.265 1.00 95.12 90 ASP A CA 1
ATOM 733 C C . ASP A 1 90 ? 13.387 1.087 -14.789 1.00 95.12 90 ASP A C 1
ATOM 735 O O . ASP A 1 90 ? 12.404 0.940 -15.516 1.00 95.12 90 ASP A O 1
ATOM 739 N N . THR A 1 91 ? 14.612 1.151 -15.309 1.00 95.94 91 THR A N 1
ATOM 740 C CA . THR A 1 91 ? 14.871 1.030 -16.753 1.00 95.94 91 THR A CA 1
ATOM 741 C C . THR A 1 91 ? 14.610 -0.367 -17.320 1.00 95.94 91 THR A C 1
ATOM 743 O O . THR A 1 91 ? 14.562 -0.523 -18.539 1.00 95.94 91 THR A O 1
ATOM 746 N N . SER A 1 92 ? 14.471 -1.380 -16.466 1.00 96.19 92 SER A N 1
ATOM 747 C CA . SER A 1 92 ? 14.387 -2.793 -16.834 1.00 96.19 92 SER A CA 1
ATOM 748 C C . SER A 1 92 ? 13.029 -3.422 -16.530 1.00 96.19 92 SER A C 1
ATOM 750 O O . SER A 1 92 ? 12.567 -4.274 -17.290 1.00 96.19 92 SER A O 1
ATOM 752 N N . ALA A 1 93 ? 12.385 -3.022 -15.434 1.00 95.50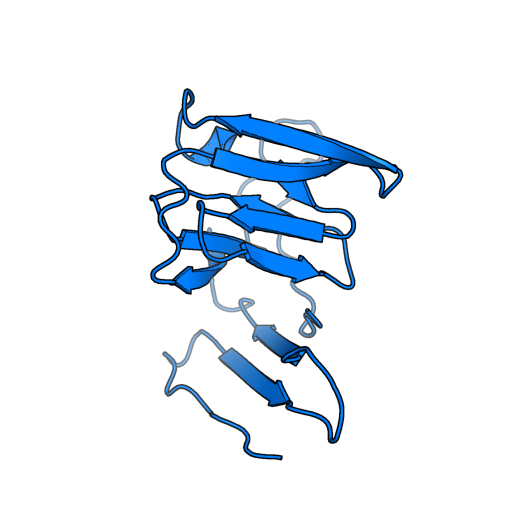 93 ALA A N 1
ATOM 753 C CA . ALA A 1 93 ? 11.207 -3.684 -14.902 1.00 95.50 93 ALA A CA 1
ATOM 754 C C . ALA A 1 93 ? 10.246 -2.702 -14.222 1.00 95.50 93 ALA A C 1
ATOM 756 O O . ALA A 1 93 ? 10.631 -1.663 -13.687 1.00 95.50 93 ALA A O 1
ATOM 757 N N . ARG A 1 94 ? 8.966 -3.087 -14.202 1.00 95.25 94 ARG A N 1
ATOM 758 C CA . ARG A 1 94 ? 7.885 -2.378 -13.515 1.00 95.25 94 ARG A CA 1
ATOM 759 C C . ARG A 1 94 ? 7.143 -3.340 -12.594 1.00 95.25 94 ARG A C 1
ATOM 761 O O . ARG A 1 94 ? 6.656 -4.373 -13.050 1.00 95.25 94 ARG A O 1
ATOM 768 N N . LEU A 1 95 ? 6.981 -2.960 -11.329 1.00 95.00 95 LEU A N 1
ATOM 769 C CA . LEU A 1 95 ? 6.025 -3.584 -10.418 1.00 95.00 95 LEU A CA 1
ATOM 770 C C . LEU A 1 95 ? 4.720 -2.788 -10.477 1.00 95.00 95 LEU A C 1
ATOM 772 O O . LEU A 1 95 ? 4.679 -1.642 -10.040 1.00 95.00 95 LEU A O 1
ATOM 776 N N . SER A 1 96 ? 3.651 -3.390 -10.998 1.00 94.94 96 SER A N 1
ATOM 777 C CA . SER A 1 96 ? 2.305 -2.802 -10.977 1.00 94.94 96 SER A CA 1
ATOM 778 C C . SER A 1 96 ? 1.416 -3.520 -9.974 1.00 94.94 96 SER A C 1
ATOM 780 O O . SER A 1 96 ? 1.304 -4.742 -9.993 1.00 94.94 96 SER A O 1
ATOM 782 N N . LEU A 1 97 ? 0.768 -2.736 -9.124 1.00 94.81 97 LEU A N 1
ATOM 783 C CA . LEU A 1 97 ? -0.216 -3.176 -8.155 1.00 94.81 97 LEU A CA 1
ATOM 784 C C . LEU A 1 97 ? -1.590 -2.674 -8.589 1.00 94.81 97 LEU A C 1
ATOM 786 O O . LEU A 1 97 ? -1.765 -1.480 -8.839 1.00 94.81 97 LEU A O 1
ATOM 790 N N . PHE A 1 98 ? -2.564 -3.577 -8.600 1.00 93.62 98 PHE A N 1
ATOM 791 C CA . PHE A 1 98 ? -3.973 -3.255 -8.770 1.00 93.62 98 PHE A CA 1
ATOM 792 C C . PHE A 1 98 ? -4.712 -3.618 -7.488 1.00 93.62 98 PHE A C 1
ATOM 794 O O . PHE A 1 98 ? -4.468 -4.676 -6.924 1.00 93.62 98 PHE A O 1
ATOM 801 N N . GLY A 1 99 ? -5.578 -2.727 -7.020 1.00 90.12 99 GLY A N 1
ATOM 802 C CA . GLY A 1 99 ? -6.448 -2.963 -5.879 1.00 90.12 99 GLY A CA 1
ATOM 803 C C . GLY A 1 99 ? -7.902 -3.023 -6.325 1.00 90.12 99 GLY A C 1
ATOM 804 O O . GLY A 1 99 ? -8.356 -2.220 -7.145 1.00 90.12 99 GLY A O 1
ATOM 805 N N . VAL A 1 100 ? -8.665 -3.941 -5.739 1.00 89.00 100 VAL A N 1
ATOM 806 C CA . VAL A 1 100 ? -10.117 -4.043 -5.971 1.00 89.00 100 VAL A CA 1
ATOM 807 C C . VAL A 1 100 ? -10.924 -2.957 -5.245 1.00 89.00 100 VAL A C 1
ATOM 809 O O . VAL A 1 100 ? -12.103 -2.758 -5.539 1.00 89.00 100 VAL A O 1
ATOM 812 N N . LYS A 1 101 ? -10.294 -2.218 -4.322 1.00 88.00 101 LYS A N 1
ATOM 813 C CA . LYS A 1 101 ? -10.892 -1.111 -3.566 1.00 88.00 101 LYS A CA 1
ATOM 814 C C . LYS A 1 101 ? -9.904 0.028 -3.330 1.00 88.00 101 LYS A C 1
ATOM 816 O O . LYS A 1 101 ? -8.695 -0.157 -3.430 1.00 88.00 101 LYS A O 1
ATOM 821 N N . ALA A 1 102 ? -10.442 1.196 -2.982 1.00 91.06 102 ALA A N 1
ATOM 822 C CA . ALA A 1 102 ? -9.635 2.365 -2.671 1.00 91.06 102 ALA A CA 1
ATOM 823 C C . ALA A 1 102 ? -8.855 2.161 -1.364 1.00 91.06 102 ALA A C 1
ATOM 825 O O . ALA A 1 102 ? -9.458 1.983 -0.307 1.00 91.06 102 ALA A O 1
ATOM 826 N N . LEU A 1 103 ? -7.526 2.210 -1.446 1.00 92.38 103 LEU A N 1
ATOM 827 C CA . LEU A 1 103 ? -6.611 2.058 -0.309 1.00 92.38 103 LEU A CA 1
ATOM 828 C C . LEU A 1 103 ? -5.574 3.188 -0.280 1.00 92.38 103 LEU A C 1
ATOM 830 O O . LEU A 1 103 ? -5.499 4.012 -1.193 1.00 92.38 103 LEU A O 1
ATOM 834 N N . GLY A 1 104 ? -4.778 3.243 0.787 1.00 93.38 104 GLY A N 1
ATOM 835 C CA . GLY A 1 104 ? -3.594 4.099 0.849 1.00 93.38 104 GLY A CA 1
ATOM 836 C C . GLY A 1 104 ? -2.361 3.344 0.362 1.00 93.38 104 GLY A C 1
ATOM 837 O O . GLY A 1 104 ? -2.129 2.230 0.821 1.00 93.38 104 GLY A O 1
ATOM 838 N N . VAL A 1 105 ? -1.560 3.949 -0.514 1.00 94.44 105 VAL A N 1
ATOM 839 C CA . VAL A 1 105 ? -0.271 3.408 -0.965 1.00 94.44 105 VAL A CA 1
ATOM 840 C C . VAL A 1 105 ? 0.867 4.365 -0.629 1.00 94.44 105 VAL A C 1
ATOM 842 O O . VAL A 1 105 ? 0.681 5.582 -0.664 1.00 94.44 105 VAL A O 1
ATOM 845 N N . ALA A 1 106 ? 2.056 3.834 -0.385 1.00 93.88 106 ALA A N 1
ATOM 846 C CA . ALA A 1 106 ? 3.285 4.606 -0.285 1.00 93.88 106 ALA A CA 1
ATOM 847 C C . ALA A 1 106 ? 4.451 3.839 -0.923 1.00 93.88 106 ALA A C 1
ATOM 849 O O . ALA A 1 106 ? 4.379 2.630 -1.115 1.00 93.88 106 ALA A O 1
ATOM 850 N N . SER A 1 107 ? 5.521 4.559 -1.253 1.00 93.25 107 SER A N 1
ATOM 851 C CA . SER A 1 107 ? 6.847 3.976 -1.451 1.00 93.25 107 SER A CA 1
ATOM 852 C C . SER A 1 107 ? 7.779 4.676 -0.472 1.00 93.25 107 SER A C 1
ATOM 854 O O . SER A 1 107 ? 8.209 5.814 -0.683 1.00 93.25 107 SER A O 1
ATOM 856 N N . LEU A 1 108 ? 7.966 4.060 0.696 1.00 91.50 108 LEU A N 1
ATOM 857 C CA . LEU A 1 108 ? 8.709 4.665 1.802 1.00 91.50 108 LEU A CA 1
ATOM 858 C C . LEU A 1 108 ? 10.213 4.442 1.682 1.00 91.50 108 LEU A C 1
ATOM 860 O O . LEU A 1 108 ? 10.982 5.179 2.302 1.00 91.50 108 LEU A O 1
ATOM 864 N N . LYS A 1 109 ? 10.651 3.464 0.896 1.00 91.25 109 LYS A N 1
ATOM 865 C CA . LYS A 1 109 ? 12.051 3.244 0.529 1.00 91.25 109 LYS A CA 1
ATOM 866 C C . LYS A 1 109 ? 12.134 2.819 -0.939 1.00 91.25 109 LYS A C 1
ATOM 868 O O . LYS A 1 109 ? 11.168 2.248 -1.446 1.00 91.25 109 LYS A O 1
ATOM 873 N N . PRO A 1 110 ? 13.283 3.043 -1.600 1.00 90.88 110 PRO A N 1
ATOM 874 C CA . PRO A 1 110 ? 13.495 2.538 -2.948 1.00 90.88 110 PRO A CA 1
ATOM 875 C C . PRO A 1 110 ? 13.237 1.036 -3.018 1.00 90.88 110 PRO A C 1
ATOM 877 O O . PRO A 1 110 ? 13.671 0.289 -2.139 1.00 90.88 110 PRO A O 1
ATOM 880 N N . SER A 1 111 ? 12.584 0.590 -4.088 1.00 91.56 111 SER A N 1
ATOM 881 C CA . SER A 1 111 ? 12.216 -0.817 -4.314 1.00 91.56 111 SER A CA 1
ATOM 882 C C . SER A 1 111 ? 11.144 -1.386 -3.367 1.00 91.56 111 SER A C 1
ATOM 884 O O . SER A 1 111 ? 10.846 -2.582 -3.442 1.00 91.56 111 SER A O 1
ATOM 886 N N . GLU A 1 112 ? 10.533 -0.559 -2.512 1.00 93.56 112 GLU A N 1
ATOM 887 C CA . GLU A 1 112 ? 9.411 -0.942 -1.646 1.00 93.56 112 GLU A CA 1
ATOM 888 C C . GLU A 1 112 ? 8.098 -0.291 -2.112 1.00 93.56 112 GLU A C 1
ATOM 890 O O . GLU A 1 112 ? 8.075 0.855 -2.570 1.00 93.56 112 GLU A O 1
ATOM 895 N N . LEU A 1 113 ? 6.991 -1.021 -1.965 1.00 94.25 113 LEU A N 1
ATOM 896 C CA . LEU A 1 113 ? 5.633 -0.514 -2.156 1.00 94.25 113 LEU A CA 1
ATOM 897 C C . LEU A 1 113 ? 4.759 -0.974 -0.985 1.00 94.25 113 LEU A C 1
ATOM 899 O O . LEU A 1 113 ? 4.567 -2.173 -0.781 1.00 94.25 113 LEU A O 1
ATOM 903 N N . GLU A 1 114 ? 4.232 -0.032 -0.210 1.00 94.12 114 GLU A N 1
ATOM 904 C CA . GLU A 1 114 ? 3.340 -0.296 0.915 1.00 94.12 114 GLU A CA 1
ATOM 905 C C . GLU A 1 114 ? 1.886 -0.013 0.577 1.00 94.12 114 GLU A C 1
ATOM 907 O O . GLU A 1 114 ? 1.570 1.030 0.018 1.00 94.12 114 GLU A O 1
ATOM 912 N N . VAL A 1 115 ? 0.990 -0.894 1.014 1.00 94.31 115 VAL A N 1
ATOM 913 C CA . VAL A 1 115 ? -0.460 -0.753 0.890 1.00 94.31 115 VAL A CA 1
ATOM 914 C C . VAL A 1 115 ? -1.078 -0.859 2.271 1.00 94.31 115 VAL A C 1
ATOM 916 O O . VAL A 1 115 ? -0.938 -1.885 2.932 1.00 94.31 115 VAL A O 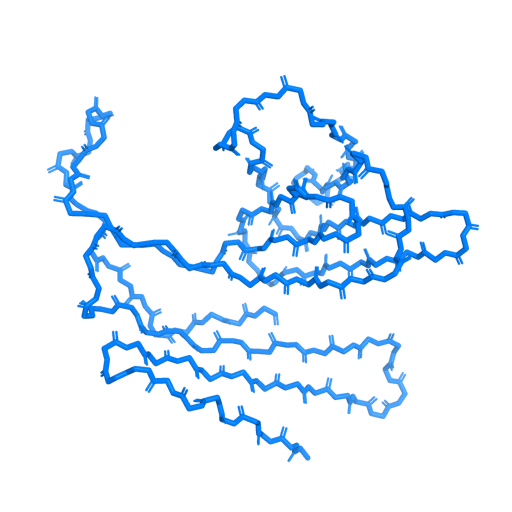1
ATOM 919 N N . MET A 1 116 ? -1.771 0.184 2.712 1.00 93.25 116 MET A N 1
ATOM 920 C CA . MET A 1 116 ? -2.527 0.152 3.960 1.00 93.25 116 MET A CA 1
ATOM 921 C C . MET A 1 116 ? -3.710 -0.807 3.803 1.00 93.25 116 MET A C 1
ATOM 923 O O . MET A 1 116 ? -4.543 -0.604 2.922 1.00 93.25 116 MET A O 1
ATOM 927 N N . LEU A 1 117 ? -3.769 -1.839 4.643 1.00 91.50 117 LEU A N 1
ATOM 928 C CA . LEU A 1 117 ? -4.840 -2.831 4.649 1.00 91.50 117 LEU A CA 1
ATOM 929 C C . LEU A 1 117 ? -5.980 -2.366 5.549 1.00 91.50 117 LEU A C 1
ATOM 931 O O . LEU A 1 117 ? -7.108 -2.213 5.090 1.00 91.50 117 LEU A O 1
ATOM 935 N N . ASP A 1 118 ? -5.671 -2.102 6.817 1.00 91.19 118 ASP A N 1
ATOM 936 C CA . ASP A 1 118 ? -6.661 -1.708 7.813 1.00 91.19 118 ASP A CA 1
ATOM 937 C C . ASP A 1 118 ? -6.036 -0.850 8.920 1.00 91.19 118 ASP A C 1
ATOM 939 O O . ASP A 1 118 ? -4.813 -0.822 9.101 1.00 91.19 118 ASP A O 1
ATOM 943 N N . ARG A 1 119 ? -6.874 -0.131 9.664 1.00 91.81 119 ARG A N 1
ATOM 944 C CA . ARG A 1 119 ? -6.465 0.678 10.813 1.00 91.81 119 ARG A CA 1
ATOM 945 C C . ARG A 1 119 ? -7.534 0.670 11.897 1.00 91.81 119 ARG A C 1
ATOM 947 O O . ARG A 1 119 ? -8.721 0.772 11.612 1.00 91.81 119 ARG A O 1
ATOM 954 N N . ARG A 1 120 ? -7.085 0.672 13.147 1.00 91.56 120 ARG A N 1
ATOM 955 C CA . ARG A 1 120 ? -7.923 0.793 14.337 1.00 91.56 120 ARG A CA 1
ATOM 956 C C .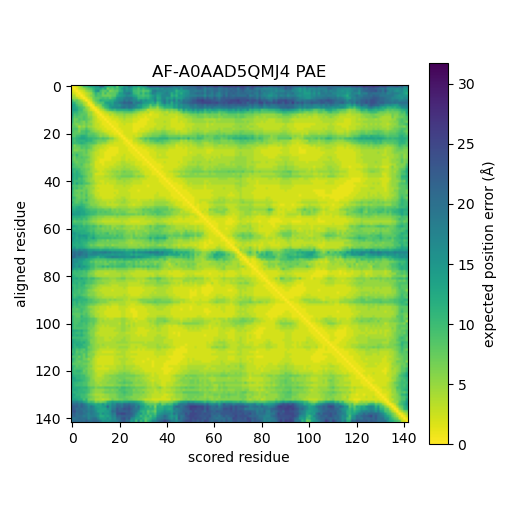 ARG A 1 120 ? -7.351 1.863 15.256 1.00 91.56 120 ARG A C 1
ATOM 958 O O . ARG A 1 120 ? -6.220 1.735 15.723 1.00 91.56 120 ARG A O 1
ATOM 965 N N . LEU A 1 121 ? -8.108 2.930 15.494 1.00 92.88 121 LEU A N 1
ATOM 966 C CA . LEU A 1 121 ? -7.669 4.108 16.250 1.00 92.88 121 LEU A CA 1
ATOM 967 C C . LEU A 1 121 ? -8.655 4.371 17.384 1.00 92.88 121 LEU A C 1
ATOM 969 O O . LEU A 1 121 ? -9.831 4.595 17.123 1.00 92.88 121 LEU A O 1
ATOM 973 N N . MET A 1 122 ? -8.174 4.380 18.626 1.00 93.94 122 MET A N 1
ATOM 974 C CA . MET A 1 122 ? -8.995 4.550 19.834 1.00 93.94 122 MET A CA 1
ATOM 975 C C . MET A 1 122 ? -9.084 6.013 20.292 1.00 93.94 122 MET A C 1
ATOM 977 O O . MET A 1 122 ? -9.425 6.293 21.441 1.00 93.94 122 MET A O 1
ATOM 981 N N . HIS A 1 123 ? -8.776 6.947 19.392 1.00 94.19 123 HIS A N 1
ATOM 982 C CA . HIS A 1 123 ? -8.849 8.385 19.620 1.00 94.19 123 HIS A CA 1
ATOM 983 C C . HIS A 1 123 ? -9.476 9.067 18.402 1.00 94.19 123 HIS A C 1
ATOM 985 O O . HIS A 1 123 ? -9.182 8.686 17.267 1.00 94.19 123 HIS A O 1
ATOM 991 N N . ASP A 1 124 ? -10.317 10.068 18.656 1.00 94.25 124 ASP A N 1
ATOM 992 C CA . ASP A 1 124 ? -10.813 10.988 17.631 1.00 94.25 124 ASP A CA 1
ATOM 993 C C . ASP A 1 124 ? -9.679 11.915 17.155 1.00 94.25 124 ASP A C 1
ATOM 995 O O . ASP A 1 124 ? -8.733 12.200 17.897 1.00 94.25 124 ASP A O 1
ATOM 999 N N . ASP A 1 125 ? -9.752 12.369 15.905 1.00 94.31 125 ASP A N 1
ATOM 1000 C CA . ASP A 1 125 ? -8.728 13.216 15.284 1.00 94.31 125 ASP A CA 1
ATOM 1001 C C . ASP A 1 125 ? -9.033 14.726 15.362 1.00 94.31 125 ASP A C 1
ATOM 1003 O O . ASP A 1 125 ? -8.303 15.544 14.789 1.00 94.31 125 ASP A O 1
ATOM 1007 N N . GLY A 1 126 ? -10.090 15.112 16.079 1.00 95.69 126 GLY A N 1
ATOM 1008 C CA . GLY A 1 126 ? -10.522 16.490 16.281 1.00 95.69 126 GLY A CA 1
ATOM 1009 C C . GLY A 1 126 ? -11.123 17.126 15.030 1.00 95.69 126 GLY A C 1
ATOM 1010 O O . GLY A 1 126 ? -11.097 18.352 14.897 1.00 95.69 126 GLY A O 1
ATOM 1011 N N . ARG A 1 127 ? -11.610 16.323 14.071 1.00 95.62 127 ARG A N 1
ATOM 1012 C CA . ARG A 1 127 ? -12.177 16.810 12.798 1.00 95.62 127 ARG A CA 1
ATOM 1013 C C . ARG A 1 127 ? -13.705 16.769 12.738 1.00 95.62 127 ARG A C 1
ATOM 1015 O O . ARG A 1 127 ? -14.265 16.997 11.667 1.00 95.62 127 ARG A O 1
ATOM 1022 N N . GLY A 1 128 ? -14.363 16.562 13.880 1.00 96.06 128 GLY A N 1
ATOM 1023 C CA . GLY A 1 128 ? -15.811 16.729 14.049 1.00 96.06 128 GLY A CA 1
ATOM 1024 C C . GLY A 1 128 ? -16.639 15.459 13.871 1.00 96.06 128 GLY A C 1
ATOM 1025 O O . GLY A 1 128 ? -17.854 15.554 13.716 1.00 96.06 128 GLY A O 1
ATOM 1026 N N . LEU A 1 129 ? -15.998 14.287 13.854 1.00 94.25 129 LEU A N 1
ATOM 1027 C CA . LEU A 1 129 ? -16.698 13.004 13.869 1.00 94.25 129 LEU A CA 1
ATOM 1028 C C . LEU A 1 129 ? -16.972 12.517 15.304 1.00 94.25 129 LEU A C 1
ATOM 1030 O O . LEU A 1 129 ? -17.932 11.776 15.505 1.00 94.25 129 LEU A O 1
ATOM 1034 N N . ASP A 1 130 ? -16.148 12.944 16.269 1.00 94.12 130 ASP A N 1
ATOM 1035 C CA . ASP A 1 130 ? -16.252 12.662 17.707 1.00 94.12 130 ASP A CA 1
ATOM 1036 C C . ASP A 1 130 ? -16.377 11.163 18.022 1.00 94.12 130 ASP A C 1
ATOM 1038 O O . ASP A 1 130 ? -17.086 10.745 18.941 1.00 94.12 130 ASP A O 1
ATOM 1042 N N . GLN A 1 131 ? -15.677 10.326 17.251 1.00 92.25 131 GLN A N 1
ATOM 1043 C CA . GLN A 1 131 ? -15.686 8.878 17.444 1.00 92.25 131 GLN A CA 1
ATOM 1044 C C . GLN A 1 131 ? -14.342 8.233 17.107 1.00 92.25 131 GLN A C 1
ATOM 1046 O O . GLN A 1 131 ? -13.517 8.762 16.365 1.00 92.25 131 GLN A O 1
ATOM 1051 N N . VAL A 1 132 ? -14.158 7.027 17.632 1.00 91.69 132 VAL A N 1
ATOM 1052 C CA . VAL A 1 132 ? -13.015 6.160 17.340 1.00 91.69 132 VAL A CA 1
ATOM 1053 C C . VAL A 1 132 ? -13.179 5.443 15.996 1.00 91.69 132 VAL A C 1
ATOM 1055 O O . VAL A 1 132 ? -14.289 5.214 15.517 1.00 91.69 132 VAL A O 1
ATOM 1058 N N . VAL A 1 133 ? -12.069 5.006 15.403 1.00 90.25 133 VAL A N 1
ATOM 1059 C CA . VAL A 1 133 ? -12.081 4.085 14.258 1.00 90.25 133 VAL A CA 1
ATOM 1060 C C . VAL A 1 133 ? -11.979 2.659 14.803 1.00 90.25 133 VAL A C 1
ATOM 1062 O O . VAL A 1 133 ? -10.883 2.115 14.917 1.00 90.25 133 VAL A O 1
ATOM 1065 N N . ASP A 1 134 ? -13.119 2.090 15.199 1.00 83.50 134 ASP A N 1
ATOM 1066 C CA . ASP A 1 134 ? -13.225 0.769 15.861 1.00 83.50 134 ASP A CA 1
ATOM 1067 C C . ASP A 1 134 ? -13.802 -0.319 14.926 1.00 83.50 134 ASP A C 1
ATOM 1069 O O . ASP A 1 134 ? -13.576 -1.513 15.101 1.00 83.50 134 ASP A O 1
ATOM 1073 N N . LEU A 1 135 ? -14.493 0.079 13.856 1.00 69.44 135 LEU A N 1
ATOM 1074 C CA . LEU A 1 135 ? -15.104 -0.856 12.912 1.00 69.44 135 LEU A CA 1
ATOM 1075 C C . LEU A 1 135 ? -14.059 -1.463 11.958 1.00 69.44 135 LEU A C 1
ATOM 1077 O O . LEU A 1 135 ? -13.779 -0.888 10.909 1.00 69.44 135 LEU A O 1
ATOM 1081 N N . SER A 1 136 ? -13.532 -2.647 12.285 1.00 62.22 136 SER A N 1
ATOM 1082 C CA . SER A 1 136 ? -12.754 -3.479 11.352 1.00 62.22 136 SER A CA 1
ATOM 1083 C C . SER A 1 136 ? -13.605 -4.638 10.819 1.00 62.22 136 SER A C 1
ATOM 1085 O O . SER A 1 136 ? -14.041 -5.508 11.580 1.00 62.22 136 SER A O 1
ATOM 1087 N N . SER A 1 137 ? -13.849 -4.666 9.508 1.00 57.62 137 SER A N 1
ATOM 1088 C CA . SER A 1 137 ? -14.509 -5.785 8.824 1.00 57.62 137 SER A CA 1
ATOM 1089 C C . SER A 1 137 ? -13.489 -6.858 8.440 1.00 57.62 137 SER A C 1
ATOM 1091 O O . SER A 1 137 ? -12.468 -6.524 7.848 1.00 57.62 137 SER A O 1
ATOM 1093 N N . HIS A 1 138 ? -13.802 -8.133 8.677 1.00 56.12 138 HIS A N 1
ATOM 1094 C CA . HIS A 1 138 ? -12.873 -9.264 8.530 1.00 56.12 138 HIS A CA 1
ATOM 1095 C C . HIS A 1 138 ? -12.276 -9.506 7.123 1.00 56.12 138 HIS A C 1
ATOM 1097 O O . HIS A 1 138 ? -11.387 -10.337 6.998 1.00 56.12 138 HIS A O 1
ATOM 1103 N N . LEU A 1 139 ? -12.720 -8.836 6.049 1.00 49.53 139 LEU A N 1
ATOM 1104 C CA . LEU A 1 139 ? -12.362 -9.222 4.673 1.00 49.53 139 LEU A CA 1
ATOM 1105 C C . LEU A 1 139 ? -11.782 -8.070 3.836 1.00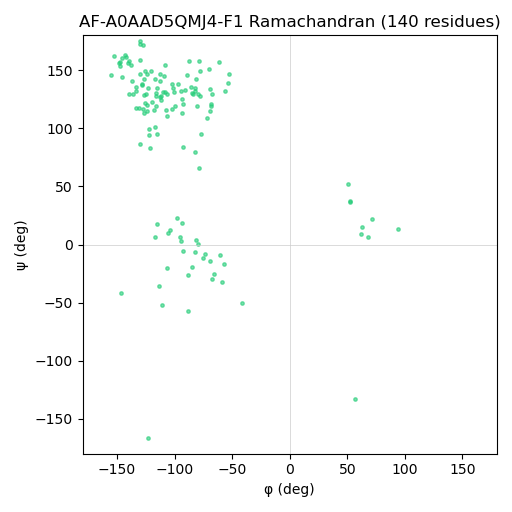 49.53 139 LEU A C 1
ATOM 1107 O O . LEU A 1 139 ? -12.452 -7.089 3.498 1.00 49.53 139 LEU A O 1
ATOM 1111 N N . LEU A 1 140 ? -10.519 -8.241 3.442 1.00 51.41 140 LEU A N 1
ATOM 1112 C CA . LEU A 1 140 ? -9.741 -7.350 2.586 1.00 51.41 140 LEU A CA 1
ATOM 1113 C C . LEU A 1 140 ? -9.273 -8.106 1.329 1.00 51.41 140 LEU A C 1
ATOM 1115 O O . LEU A 1 140 ? -8.151 -8.579 1.217 1.00 51.41 140 LEU A O 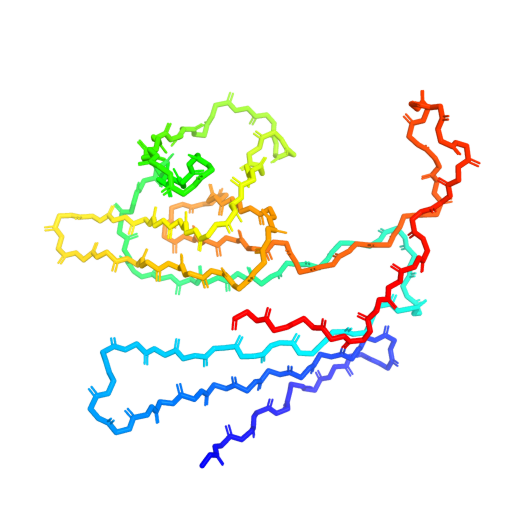1
ATOM 1119 N N . PHE A 1 141 ? -10.129 -8.203 0.315 1.00 43.78 141 PHE A N 1
ATOM 1120 C CA . PHE A 1 141 ? -9.643 -8.631 -0.999 1.00 43.78 141 PHE A CA 1
ATOM 1121 C C . PHE A 1 141 ? -8.722 -7.532 -1.557 1.00 43.78 141 PHE A C 1
ATOM 1123 O O . PHE A 1 141 ? -9.095 -6.353 -1.524 1.00 43.78 141 PHE A O 1
ATOM 1130 N N . ILE A 1 142 ? -7.520 -7.908 -1.998 1.00 49.03 142 ILE A N 1
ATOM 1131 C CA . ILE A 1 142 ? -6.602 -7.082 -2.794 1.00 49.03 142 ILE A CA 1
ATOM 1132 C C . ILE A 1 142 ? -6.299 -7.847 -4.072 1.00 49.03 142 ILE A C 1
ATOM 1134 O O . ILE A 1 142 ? -6.089 -9.076 -3.990 1.00 49.03 142 ILE A O 1
#

Sequence (142 aa):
MKKVFIAEPTDLRISQVYSIWESSPSVEIASEVDIQLKSNFGLAMRLVTNVQSGDELYKDLNRIWLIRRFKKLPFQAHFYPIPASAYTEDTSARLSLFGVKALGVASLKPSELEVMLDRRLMHDDGRGLDQVVDLSSHLLFI

Radius of gyration: 16.32 Å; Cα contacts (8 Å, |Δi|>4): 303; chains: 1; bounding box: 32×40×38 Å

Solvent-accessible surface area (backbone atoms only — not comparable to full-atom values): 8406 Å² total; per-residue (Å²): 136,65,78,53,78,66,92,62,62,97,58,45,48,61,44,46,39,60,46,73,55,89,95,52,99,58,77,45,49,38,36,36,44,44,58,81,76,50,71,69,41,74,45,62,52,71,50,79,56,88,42,69,20,53,60,47,36,35,30,27,51,85,77,75,44,80,46,82,44,70,82,83,66,59,78,79,73,50,55,40,68,23,55,34,32,38,36,37,45,40,100,86,48,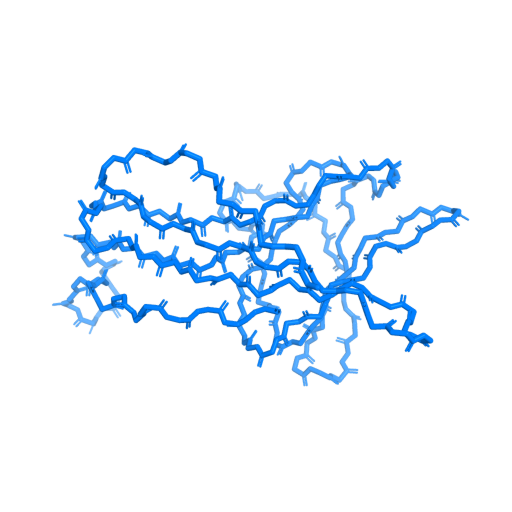69,54,75,46,66,36,84,47,72,34,39,32,31,55,90,46,62,28,36,43,36,35,48,74,52,65,30,33,84,58,54,90,85,82,82,79,86,51,55,44,71,88,72,69,62,74,40,73,61

InterPro domains:
  IPR011013 Galactose mutarotase-like domain superfamily [SSF74650] (14-133)
  IPR011682 Glycosyl hydrolase family 38, C-terminal [PF07748] (11-127)
  IPR050843 Glycosyl Hydrolase Family 38 [PTHR11607] (14-133)

pLDDT: mean 86.72, std 12.37, range [43.78, 96.19]

Mean predicted aligned error: 6.3 Å

Foldseek 3Di:
DDWDADDDDPQWGKTWDWDDDVPDPDIFIWIFTDNLSPEQDWDKDKDAAPFQQAQWKWADDVNPDIDIDGDDDPPVVQWDKHQFWMWGHDPPDIDIDTAPGIWTWGDPGGRMIMTTQDGWYQDDPPPPPRGTRNDDDRGGGD